Protein AF-A0A4V2PZP6-F1 (afdb_monomer_lite)

Structure (mmCIF, N/CA/C/O backbone):
data_AF-A0A4V2PZP6-F1
#
_entry.id   AF-A0A4V2PZP6-F1
#
loop_
_atom_site.group_PDB
_atom_site.id
_atom_site.type_symbol
_atom_site.label_atom_id
_atom_site.label_alt_id
_atom_site.label_comp_id
_atom_site.label_asym_id
_atom_site.label_entity_id
_atom_site.label_seq_id
_atom_site.pdbx_PDB_ins_code
_atom_site.Cartn_x
_atom_site.Cartn_y
_atom_site.Cartn_z
_atom_site.occupancy
_atom_site.B_iso_or_equiv
_atom_site.auth_seq_id
_atom_site.auth_comp_id
_atom_site.auth_asym_id
_atom_site.auth_atom_id
_atom_site.pdbx_PDB_model_num
ATOM 1 N N . MET A 1 1 ? 18.397 -14.544 -24.724 1.00 56.16 1 MET A N 1
ATOM 2 C CA . MET A 1 1 ? 17.73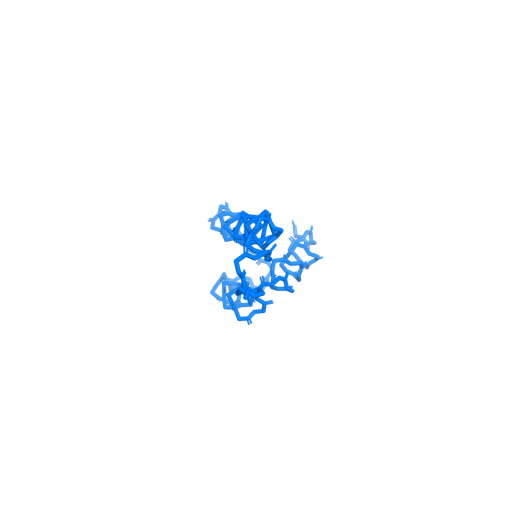6 -13.281 -24.333 1.00 56.16 1 MET A CA 1
ATOM 3 C C . MET A 1 1 ? 16.972 -13.548 -23.050 1.00 56.16 1 MET A C 1
ATOM 5 O O . MET A 1 1 ? 16.213 -14.509 -23.020 1.00 56.16 1 MET A O 1
ATOM 9 N N . ASN A 1 2 ? 17.220 -12.778 -21.990 1.00 82.00 2 ASN A N 1
ATOM 10 C CA . ASN A 1 2 ? 16.568 -12.993 -20.699 1.00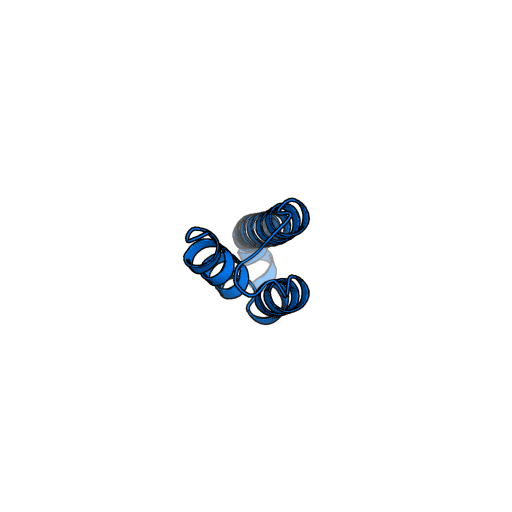 82.00 2 ASN A CA 1
ATOM 11 C C . ASN A 1 2 ? 15.331 -12.095 -20.613 1.00 82.00 2 ASN A C 1
ATOM 13 O O . ASN A 1 2 ? 15.441 -10.949 -20.193 1.00 82.00 2 ASN A O 1
ATOM 17 N N . MET A 1 3 ? 14.166 -12.641 -20.972 1.00 81.38 3 MET A N 1
ATOM 18 C CA . MET A 1 3 ? 12.875 -11.930 -21.035 1.00 81.38 3 MET A CA 1
ATOM 19 C C . MET A 1 3 ? 12.530 -11.132 -19.760 1.00 81.38 3 MET A C 1
ATOM 21 O O . MET A 1 3 ? 11.840 -10.123 -19.827 1.00 81.38 3 MET A O 1
ATOM 25 N N . LEU A 1 4 ? 13.036 -11.553 -18.595 1.00 82.69 4 LEU A N 1
ATOM 26 C CA . LEU A 1 4 ? 12.902 -10.823 -17.328 1.00 82.69 4 LEU A CA 1
ATOM 27 C C . LEU A 1 4 ? 13.551 -9.432 -17.357 1.00 82.69 4 LEU A C 1
ATOM 29 O O . LEU A 1 4 ? 12.960 -8.483 -16.852 1.00 82.69 4 LEU A O 1
ATOM 33 N N . PHE A 1 5 ? 14.744 -9.297 -17.945 1.00 87.19 5 PHE A N 1
ATOM 34 C CA . PHE A 1 5 ? 15.467 -8.021 -17.986 1.00 87.19 5 PHE A CA 1
ATOM 35 C C . PHE A 1 5 ? 14.800 -7.012 -18.924 1.00 87.19 5 PHE A C 1
ATOM 37 O O . PHE A 1 5 ? 14.837 -5.817 -18.643 1.00 87.19 5 PHE A O 1
ATOM 44 N N . ASP A 1 6 ? 14.119 -7.491 -19.966 1.00 89.44 6 ASP A N 1
ATOM 45 C CA . ASP A 1 6 ? 13.368 -6.650 -20.904 1.00 89.44 6 ASP A CA 1
ATOM 46 C C . ASP A 1 6 ? 12.098 -6.054 -20.260 1.00 89.44 6 ASP A C 1
ATOM 48 O O . ASP A 1 6 ? 11.622 -4.998 -20.673 1.00 89.44 6 ASP A O 1
ATOM 52 N N . LEU A 1 7 ? 11.571 -6.693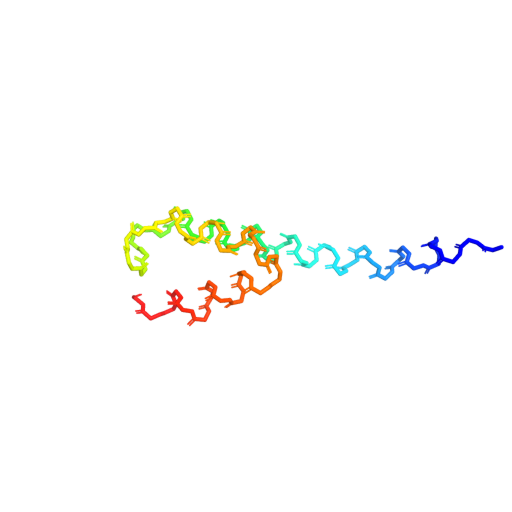 -19.206 1.00 88.62 7 LEU A N 1
ATOM 53 C CA . LEU A 1 7 ? 10.404 -6.232 -18.444 1.00 88.62 7 LEU A CA 1
ATOM 54 C C . LEU A 1 7 ? 10.763 -5.312 -17.263 1.00 88.62 7 LEU A C 1
ATOM 56 O O . LEU A 1 7 ? 9.892 -4.611 -16.748 1.00 88.62 7 LEU A O 1
ATOM 60 N N . LEU A 1 8 ? 12.025 -5.269 -16.822 1.00 89.88 8 LEU A N 1
ATOM 61 C CA . LEU A 1 8 ? 12.444 -4.411 -15.702 1.00 89.88 8 LEU A CA 1
ATOM 62 C C . LEU A 1 8 ? 12.076 -2.926 -15.886 1.00 89.88 8 LEU A C 1
ATOM 64 O O . LEU A 1 8 ? 11.548 -2.346 -14.935 1.00 89.88 8 LEU A O 1
ATOM 68 N N . PRO A 1 9 ? 12.267 -2.298 -17.067 1.00 92.00 9 PRO A N 1
ATOM 69 C CA . PRO A 1 9 ? 11.955 -0.881 -17.254 1.00 92.00 9 PRO A CA 1
ATOM 70 C C . PRO A 1 9 ? 10.473 -0.550 -17.058 1.00 92.00 9 PRO A C 1
ATOM 72 O O . PRO A 1 9 ? 10.156 0.564 -16.653 1.00 92.00 9 PRO A O 1
ATOM 75 N N . ILE A 1 10 ? 9.571 -1.505 -17.320 1.00 91.50 10 ILE A N 1
ATOM 76 C CA . ILE A 1 10 ? 8.126 -1.322 -17.136 1.00 91.50 10 ILE A CA 1
ATOM 77 C C . ILE A 1 10 ? 7.655 -1.752 -15.742 1.00 91.50 10 ILE A C 1
ATOM 79 O O . ILE A 1 10 ? 6.733 -1.154 -15.195 1.00 91.50 10 ILE A O 1
ATOM 83 N N . LEU A 1 11 ? 8.318 -2.728 -15.117 1.00 90.88 11 LEU A N 1
ATOM 84 C CA . LEU A 1 11 ? 8.003 -3.170 -13.757 1.00 90.88 11 LEU A CA 1
ATOM 85 C C . LEU A 1 11 ? 8.410 -2.142 -12.697 1.00 90.88 11 LEU A C 1
ATOM 87 O O . LEU A 1 11 ? 7.662 -1.929 -11.745 1.00 90.88 11 LEU A O 1
ATOM 91 N N . ILE A 1 12 ? 9.556 -1.475 -12.864 1.00 92.75 12 ILE A N 1
ATOM 92 C CA . ILE A 1 12 ? 10.045 -0.448 -11.929 1.00 92.75 12 ILE A CA 1
ATOM 93 C C . ILE A 1 12 ? 8.998 0.650 -11.653 1.00 92.75 12 ILE A C 1
ATOM 95 O O . ILE A 1 12 ? 8.687 0.866 -10.480 1.00 92.75 12 ILE A O 1
ATOM 99 N N . PRO A 1 13 ? 8.420 1.340 -12.659 1.00 92.38 13 PRO A N 1
ATOM 100 C CA . PRO A 1 13 ? 7.438 2.392 -12.406 1.00 92.38 13 PRO A CA 1
ATOM 101 C C . PRO A 1 13 ? 6.142 1.853 -11.791 1.00 92.38 13 PRO A C 1
ATOM 103 O O . PRO A 1 13 ? 5.572 2.505 -10.921 1.00 92.38 13 PRO A O 1
ATOM 106 N N . ILE A 1 14 ? 5.701 0.652 -12.178 1.00 92.06 14 ILE A N 1
ATOM 107 C CA . ILE A 1 14 ? 4.504 0.018 -11.603 1.00 92.06 14 ILE A CA 1
ATOM 108 C C . ILE A 1 14 ? 4.711 -0.248 -10.108 1.00 92.06 14 ILE A C 1
ATOM 110 O O . ILE A 1 14 ? 3.878 0.138 -9.289 1.00 92.06 14 ILE A O 1
ATOM 114 N N . ILE A 1 15 ? 5.849 -0.845 -9.743 1.00 91.38 15 ILE A N 1
ATOM 115 C CA . ILE A 1 15 ? 6.198 -1.131 -8.348 1.00 91.38 15 ILE A CA 1
ATOM 116 C C . ILE A 1 15 ? 6.363 0.173 -7.559 1.00 91.38 15 ILE A C 1
ATOM 118 O O . ILE A 1 15 ? 5.882 0.263 -6.434 1.00 91.38 15 ILE A O 1
ATOM 122 N N . MET A 1 16 ? 6.979 1.206 -8.141 1.00 93.75 16 MET A N 1
ATOM 123 C CA . MET A 1 16 ? 7.108 2.525 -7.508 1.00 93.75 16 MET A CA 1
ATOM 124 C C . MET A 1 16 ? 5.746 3.150 -7.186 1.00 93.75 16 MET A C 1
ATOM 126 O O . MET A 1 16 ? 5.542 3.616 -6.066 1.00 93.75 16 MET A O 1
ATOM 130 N N . ILE A 1 17 ? 4.800 3.130 -8.131 1.00 92.12 17 ILE A N 1
ATOM 131 C CA . ILE A 1 17 ? 3.439 3.648 -7.914 1.00 92.12 17 ILE A CA 1
ATOM 132 C C . ILE A 1 17 ? 2.724 2.824 -6.842 1.00 92.12 17 ILE A C 1
ATOM 134 O O . ILE A 1 17 ? 2.109 3.390 -5.939 1.00 92.12 17 ILE A O 1
ATOM 138 N N . GLN A 1 18 ? 2.833 1.497 -6.909 1.00 88.75 18 GLN A N 1
ATOM 139 C CA . GLN A 1 18 ? 2.208 0.599 -5.944 1.00 88.75 18 GLN A CA 1
ATOM 140 C C . GLN A 1 18 ? 2.734 0.830 -4.522 1.00 88.75 18 GLN A C 1
ATOM 142 O O . GLN A 1 18 ? 1.942 1.012 -3.597 1.00 88.75 18 GLN A O 1
ATOM 147 N N . LEU A 1 19 ? 4.056 0.875 -4.344 1.00 91.00 19 LEU A N 1
ATOM 148 C CA . LEU A 1 19 ? 4.679 1.146 -3.049 1.00 91.00 19 LEU A CA 1
ATOM 149 C C . LEU A 1 19 ? 4.345 2.555 -2.553 1.00 91.00 19 LEU A C 1
ATOM 151 O O . LEU A 1 19 ? 4.020 2.724 -1.380 1.00 91.00 19 LEU A O 1
ATOM 155 N N . GLY A 1 20 ? 4.361 3.556 -3.438 1.00 92.94 20 GLY A N 1
ATOM 156 C CA . GLY A 1 20 ? 3.978 4.927 -3.107 1.00 92.94 20 GLY A CA 1
ATOM 157 C C . GLY A 1 20 ? 2.542 5.021 -2.589 1.00 92.94 20 GLY A C 1
ATOM 158 O O . GLY A 1 20 ? 2.307 5.614 -1.538 1.00 92.94 20 GLY A O 1
ATOM 159 N N . LEU A 1 21 ? 1.592 4.373 -3.270 1.00 90.31 21 LEU A N 1
ATOM 160 C CA . LEU A 1 21 ? 0.186 4.330 -2.862 1.00 90.31 21 LEU A CA 1
ATOM 161 C C . LEU A 1 21 ? 0.007 3.622 -1.513 1.00 90.31 21 LEU A C 1
ATOM 163 O O . LEU A 1 21 ? -0.743 4.092 -0.657 1.00 90.31 21 LEU A O 1
ATOM 167 N N . GLN A 1 22 ? 0.716 2.512 -1.305 1.00 88.50 22 GLN A N 1
ATOM 168 C CA . GLN A 1 22 ? 0.639 1.739 -0.071 1.00 88.50 22 GLN A CA 1
ATOM 169 C C . GLN A 1 22 ? 1.217 2.510 1.124 1.00 88.50 22 GLN A C 1
ATOM 171 O O . GLN A 1 22 ? 0.576 2.590 2.172 1.00 88.50 22 GLN A O 1
ATOM 176 N N . ILE A 1 23 ? 2.381 3.144 0.958 1.00 92.25 23 ILE A N 1
ATOM 177 C CA . ILE A 1 23 ? 2.986 4.007 1.982 1.00 92.25 23 ILE A CA 1
ATOM 178 C C . ILE A 1 23 ? 2.071 5.195 2.280 1.00 92.25 23 ILE A C 1
ATOM 180 O O . ILE A 1 23 ? 1.845 5.513 3.446 1.00 92.25 23 ILE A O 1
ATOM 184 N N . PHE A 1 24 ? 1.510 5.828 1.249 1.00 90.94 24 PHE A N 1
ATOM 185 C CA . PHE A 1 24 ? 0.595 6.952 1.413 1.00 90.94 24 PHE A CA 1
ATOM 186 C C . PHE A 1 24 ? -0.665 6.558 2.197 1.00 90.94 24 PHE A C 1
ATOM 188 O O . PHE A 1 24 ? -1.060 7.279 3.112 1.00 90.94 24 PHE A O 1
ATOM 195 N N . ALA A 1 25 ? -1.249 5.388 1.919 1.00 88.00 25 ALA A N 1
ATOM 196 C CA . ALA A 1 25 ? -2.393 4.864 2.666 1.00 88.00 25 ALA A CA 1
ATOM 197 C C . ALA A 1 25 ? -2.063 4.621 4.149 1.00 88.00 25 ALA A C 1
ATOM 199 O O . ALA A 1 25 ? -2.822 5.042 5.021 1.00 88.00 25 ALA A O 1
ATOM 200 N N . ILE A 1 26 ? -0.909 4.012 4.450 1.00 88.44 26 ILE A N 1
ATOM 201 C CA . ILE A 1 26 ? -0.458 3.774 5.833 1.00 88.44 26 ILE A CA 1
ATOM 202 C C . ILE A 1 26 ? -0.184 5.099 6.554 1.00 88.44 26 ILE A C 1
ATOM 204 O O . ILE A 1 26 ? -0.629 5.298 7.683 1.00 88.44 26 ILE A O 1
ATOM 208 N N . TYR A 1 27 ? 0.512 6.029 5.902 1.00 90.06 27 TYR A N 1
ATOM 209 C CA . TYR A 1 27 ? 0.794 7.349 6.462 1.00 90.06 27 TYR A CA 1
ATOM 210 C C . TYR A 1 27 ? -0.496 8.124 6.760 1.00 90.06 27 TYR A C 1
ATOM 212 O O . TYR A 1 27 ? -0.645 8.706 7.837 1.00 90.06 27 TYR A O 1
ATOM 220 N N . HIS A 1 28 ? -1.456 8.091 5.833 1.00 86.00 28 HIS A N 1
ATOM 221 C CA . HIS A 1 28 ? -2.773 8.692 6.018 1.00 86.00 28 HIS A CA 1
ATOM 222 C C . HIS A 1 28 ? -3.529 8.040 7.188 1.00 86.00 28 HIS A C 1
ATOM 224 O O . HIS A 1 28 ? -4.102 8.752 8.010 1.00 86.00 28 HIS A O 1
ATOM 230 N N . LEU A 1 29 ? -3.475 6.708 7.314 1.00 85.94 29 LEU A N 1
ATOM 231 C CA . LEU A 1 29 ? -4.070 5.951 8.423 1.00 85.94 29 LEU A CA 1
ATOM 232 C C . LEU A 1 29 ? -3.471 6.334 9.784 1.00 85.94 29 LEU A C 1
ATOM 234 O O . LEU A 1 29 ? -4.208 6.493 10.755 1.00 85.94 29 LEU A O 1
ATOM 238 N N . MET A 1 30 ? -2.153 6.525 9.862 1.00 84.38 30 MET A N 1
ATOM 239 C CA . MET A 1 30 ? -1.474 6.915 11.103 1.00 84.38 30 MET A CA 1
ATOM 240 C C . MET A 1 30 ? -1.812 8.343 11.552 1.00 84.38 30 MET A C 1
ATOM 242 O O . MET A 1 30 ? -1.836 8.604 12.753 1.00 84.38 30 MET A O 1
ATOM 246 N N . ARG A 1 31 ? -2.071 9.268 10.616 1.00 83.75 31 ARG A N 1
ATOM 247 C CA . ARG A 1 31 ? -2.397 10.673 10.932 1.00 83.75 31 ARG A CA 1
ATOM 248 C C . ARG A 1 31 ? -3.842 10.908 11.352 1.00 83.75 31 ARG A C 1
ATOM 250 O O . ARG A 1 31 ? -4.115 11.952 11.938 1.00 83.75 31 ARG A O 1
ATOM 257 N N . ARG A 1 32 ? -4.766 9.993 11.058 1.00 77.38 32 ARG A N 1
ATOM 258 C CA . ARG A 1 32 ? -6.158 10.126 11.503 1.00 77.38 32 ARG A CA 1
ATOM 259 C C . ARG A 1 32 ? -6.276 9.759 12.979 1.00 77.38 32 ARG A C 1
ATOM 261 O O . ARG A 1 32 ? -5.810 8.698 13.393 1.00 77.38 32 ARG A O 1
ATOM 268 N N . GLU A 1 33 ? -6.905 10.622 13.775 1.00 66.69 33 GLU A N 1
ATOM 269 C CA . GLU A 1 33 ? -7.178 10.351 15.193 1.00 66.69 33 GLU A CA 1
ATOM 270 C C . GLU A 1 33 ? -8.228 9.251 15.350 1.00 66.69 33 GLU A C 1
ATOM 272 O O . GLU A 1 33 ? -7.970 8.290 16.071 1.00 66.69 33 GLU A O 1
ATOM 277 N N . ALA A 1 34 ? -9.309 9.318 14.569 1.00 65.31 34 ALA A N 1
ATOM 278 C CA . ALA A 1 34 ? -10.334 8.288 14.464 1.00 65.31 34 ALA A CA 1
ATOM 279 C C . ALA A 1 34 ? -10.442 7.787 13.017 1.00 65.31 34 ALA A C 1
ATOM 281 O O . ALA A 1 34 ? -10.419 8.562 12.060 1.00 65.31 34 ALA A O 1
ATOM 282 N N . VAL A 1 35 ? -10.556 6.472 12.858 1.00 71.38 35 VAL A N 1
ATOM 283 C CA . VAL A 1 35 ? -10.889 5.825 11.582 1.00 71.38 35 VAL A CA 1
ATOM 284 C C . VAL A 1 35 ? -12.200 5.081 11.729 1.00 71.38 35 VAL A C 1
ATOM 286 O O . VAL A 1 35 ? -12.594 4.754 12.848 1.00 71.38 35 VAL A O 1
ATOM 289 N N . ARG A 1 36 ? -12.882 4.780 10.619 1.00 67.50 36 ARG A N 1
ATOM 290 C CA . ARG A 1 36 ? -14.086 3.945 10.677 1.00 67.50 36 ARG A CA 1
ATOM 291 C C . ARG A 1 36 ? -13.795 2.657 11.443 1.00 67.50 36 ARG A C 1
ATOM 293 O O . ARG A 1 36 ? -12.778 2.002 11.204 1.00 67.50 36 ARG A O 1
ATOM 300 N N . PHE A 1 37 ? -14.707 2.338 12.357 1.00 66.00 37 PHE A N 1
ATOM 301 C CA . PHE A 1 37 ? -14.620 1.260 13.339 1.00 66.00 37 PHE A CA 1
ATOM 302 C C . PHE A 1 37 ? -13.619 1.464 14.487 1.00 66.00 37 PHE A C 1
ATOM 304 O O . PHE A 1 37 ? -13.552 0.575 15.312 1.00 66.00 37 PHE A O 1
ATOM 311 N N . ASP A 1 38 ? -12.861 2.562 14.594 1.00 67.38 38 ASP A N 1
ATOM 312 C CA . ASP A 1 38 ? -11.844 2.835 15.647 1.00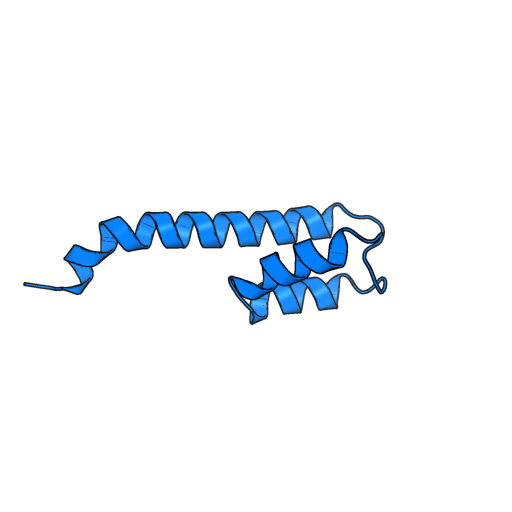 67.38 38 ASP A CA 1
ATOM 313 C C . ASP A 1 38 ? -10.684 1.810 15.742 1.00 67.38 38 ASP A C 1
ATOM 315 O O . ASP A 1 38 ? -9.751 1.925 16.532 1.00 67.38 38 ASP A O 1
ATOM 319 N N . HIS A 1 39 ? -10.665 0.809 14.862 1.00 81.25 39 HIS A N 1
ATOM 320 C CA . HIS A 1 39 ? -9.652 -0.242 14.845 1.00 81.25 39 HIS A CA 1
ATOM 321 C C . HIS A 1 39 ? -8.601 0.029 13.759 1.00 81.25 39 HIS A C 1
ATOM 323 O O . HIS A 1 39 ? -8.592 -0.615 12.707 1.00 81.25 39 HIS A O 1
ATOM 329 N N . LYS A 1 40 ? -7.666 0.957 14.014 1.00 81.62 40 LYS A N 1
ATOM 330 C CA . LYS A 1 40 ? -6.557 1.284 13.080 1.00 81.62 40 LYS A CA 1
ATOM 331 C C . LYS A 1 40 ? -5.762 0.052 12.629 1.00 81.62 40 LYS A C 1
ATOM 333 O O . LYS A 1 40 ? -5.339 -0.030 11.480 1.00 81.62 40 LYS A O 1
ATOM 338 N N . TRP A 1 41 ? -5.615 -0.936 13.510 1.00 85.19 41 TRP A N 1
ATOM 339 C CA . TRP A 1 41 ? -4.916 -2.191 13.224 1.00 85.19 41 TRP A CA 1
ATOM 340 C C . TRP A 1 41 ? -5.577 -3.024 12.120 1.00 85.19 41 TRP A C 1
ATOM 342 O O . TRP A 1 41 ? -4.872 -3.623 11.313 1.00 85.19 41 TRP A O 1
ATOM 352 N N . ILE A 1 42 ? -6.912 -3.027 12.036 1.00 87.38 42 ILE A N 1
ATOM 353 C CA . ILE A 1 42 ? -7.642 -3.774 11.000 1.00 87.38 42 ILE A CA 1
ATOM 354 C C . ILE A 1 42 ? -7.347 -3.173 9.625 1.00 87.38 42 ILE A C 1
ATOM 356 O O . ILE A 1 42 ? -7.014 -3.896 8.688 1.00 87.38 42 ILE A O 1
ATOM 360 N N . TRP A 1 43 ? -7.383 -1.844 9.518 1.00 87.25 43 TRP A N 1
ATOM 361 C CA . TRP A 1 43 ? -7.052 -1.142 8.279 1.00 87.25 43 TRP A CA 1
ATOM 362 C C . TRP A 1 43 ? -5.604 -1.366 7.848 1.00 87.25 43 TRP A C 1
ATOM 364 O O . TRP A 1 43 ? -5.352 -1.574 6.664 1.00 87.25 43 TRP A O 1
ATOM 374 N N . LEU A 1 44 ? -4.661 -1.404 8.793 1.00 88.38 44 LEU A N 1
ATOM 375 C CA . LEU A 1 44 ? -3.263 -1.714 8.493 1.00 88.38 44 LEU A CA 1
ATOM 376 C C . LEU A 1 44 ? -3.113 -3.120 7.890 1.00 88.38 44 LEU A C 1
ATOM 378 O O . LEU A 1 44 ? -2.436 -3.284 6.875 1.00 88.38 44 LEU A O 1
ATOM 382 N N . ILE A 1 45 ? -3.786 -4.120 8.471 1.00 89.06 45 ILE A N 1
ATOM 383 C CA . ILE A 1 45 ? -3.788 -5.495 7.952 1.00 89.06 45 ILE A CA 1
ATOM 384 C C . ILE A 1 45 ? -4.392 -5.536 6.547 1.00 89.06 45 ILE A C 1
ATOM 386 O O . ILE A 1 45 ? -3.812 -6.161 5.667 1.00 89.06 45 ILE A O 1
ATOM 390 N N . ILE A 1 46 ? -5.507 -4.843 6.307 1.00 88.25 46 ILE A N 1
ATOM 391 C CA . ILE A 1 46 ? -6.155 -4.772 4.987 1.00 88.25 46 ILE A CA 1
ATOM 392 C C . ILE A 1 46 ? -5.210 -4.160 3.945 1.00 88.25 46 ILE A C 1
ATOM 394 O O . ILE A 1 46 ? -5.042 -4.724 2.863 1.00 88.25 46 ILE A O 1
ATOM 398 N N . ILE A 1 47 ? -4.553 -3.043 4.274 1.00 88.31 47 ILE A N 1
ATOM 399 C CA . ILE A 1 47 ? -3.612 -2.360 3.375 1.00 88.31 47 ILE A CA 1
ATOM 400 C C . ILE A 1 47 ? -2.428 -3.270 3.015 1.00 88.31 47 ILE A C 1
ATOM 402 O O . ILE A 1 47 ? -1.986 -3.280 1.868 1.00 88.31 47 ILE A O 1
ATOM 406 N N . ILE A 1 48 ? -1.924 -4.058 3.969 1.00 86.88 48 ILE A N 1
ATOM 407 C CA . ILE A 1 48 ? -0.786 -4.962 3.751 1.00 86.88 48 ILE A CA 1
ATOM 408 C C . ILE A 1 48 ? -1.212 -6.244 3.018 1.00 86.88 48 ILE A C 1
ATOM 410 O O . ILE A 1 48 ? -0.554 -6.643 2.061 1.00 86.88 48 ILE A O 1
ATOM 414 N N . ALA A 1 49 ? -2.314 -6.877 3.428 1.00 87.62 49 ALA A N 1
ATOM 415 C CA . ALA A 1 49 ? -2.761 -8.169 2.908 1.00 87.62 49 ALA A CA 1
ATOM 416 C C . ALA A 1 49 ? -3.292 -8.085 1.471 1.00 87.62 49 ALA A C 1
ATOM 418 O O . ALA A 1 49 ? -3.124 -9.020 0.692 1.00 87.62 49 ALA A O 1
ATOM 419 N N . LEU A 1 50 ? -3.923 -6.966 1.109 1.00 88.62 50 LEU A N 1
ATOM 420 C CA . LEU A 1 50 ? -4.568 -6.801 -0.193 1.00 88.62 50 LEU A CA 1
ATOM 421 C C . LEU A 1 50 ? -3.724 -6.014 -1.208 1.00 88.62 50 LEU A C 1
ATOM 423 O O . LEU A 1 50 ? -4.186 -5.784 -2.323 1.00 88.62 50 LEU A O 1
ATOM 427 N N . THR A 1 51 ? -2.483 -5.647 -0.869 1.00 84.25 51 THR A N 1
ATOM 428 C CA . THR A 1 51 ? -1.487 -4.982 -1.739 1.00 84.25 51 THR A CA 1
ATOM 429 C C . THR A 1 51 ? -1.999 -3.737 -2.475 1.00 84.25 51 THR A C 1
ATOM 431 O O . THR A 1 51 ? -1.923 -2.653 -1.920 1.00 84.25 51 THR A O 1
ATOM 434 N N . ILE A 1 52 ? -2.509 -3.860 -3.708 1.00 81.81 52 ILE A N 1
ATOM 435 C CA . ILE A 1 52 ? -3.128 -2.766 -4.480 1.00 81.81 52 ILE A CA 1
ATOM 436 C C . ILE A 1 52 ? -4.575 -2.534 -4.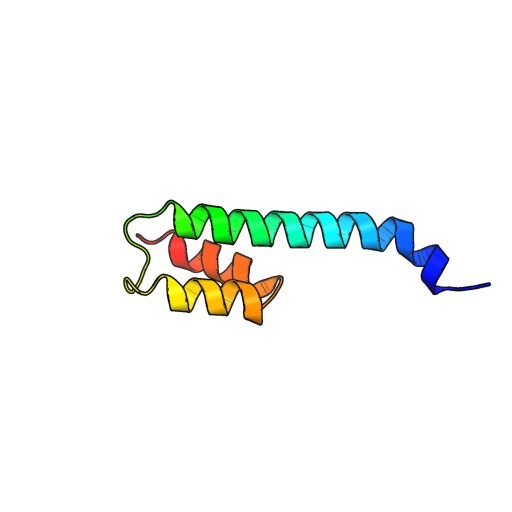038 1.00 81.81 52 ILE A C 1
ATOM 438 O O . ILE A 1 52 ? -5.008 -1.394 -3.885 1.00 81.81 52 ILE A O 1
ATOM 442 N N . LEU A 1 53 ? -5.331 -3.610 -3.806 1.00 86.88 53 LEU A N 1
ATOM 443 C CA . LEU A 1 53 ? -6.733 -3.520 -3.399 1.00 86.88 53 LEU A CA 1
ATOM 444 C C . LEU A 1 53 ? -6.869 -2.957 -1.981 1.00 86.88 53 LEU A C 1
ATOM 446 O O . LEU A 1 53 ? -7.851 -2.290 -1.684 1.00 86.88 53 LEU A O 1
ATOM 450 N N . GLY A 1 54 ? -5.872 -3.171 -1.120 1.00 86.12 54 GLY A N 1
ATOM 451 C CA . GLY A 1 54 ? -5.876 -2.704 0.269 1.00 86.12 54 GLY A CA 1
ATOM 452 C C . GLY A 1 54 ? -5.976 -1.181 0.400 1.00 86.12 54 GLY A C 1
ATOM 453 O O . GLY A 1 54 ? -6.928 -0.701 1.011 1.00 86.12 54 GLY A O 1
ATOM 454 N N . PRO A 1 55 ? -5.052 -0.411 -0.202 1.00 85.25 55 PRO A N 1
ATOM 455 C CA . PRO A 1 55 ? -5.132 1.041 -0.303 1.00 85.25 55 PRO A CA 1
ATOM 456 C C . PRO A 1 55 ? -6.422 1.529 -0.959 1.00 85.25 55 PRO A C 1
ATOM 458 O O . PRO A 1 55 ? -7.010 2.487 -0.474 1.00 85.25 55 PRO A O 1
ATOM 461 N N . ILE A 1 56 ? -6.888 0.870 -2.027 1.00 86.25 56 ILE A N 1
ATOM 462 C CA . ILE A 1 56 ? -8.125 1.258 -2.722 1.00 86.25 56 ILE A CA 1
ATOM 463 C C . ILE A 1 56 ? -9.327 1.128 -1.784 1.00 86.25 56 ILE A C 1
ATOM 465 O O . ILE A 1 56 ? -10.086 2.077 -1.635 1.00 86.25 56 ILE A O 1
ATOM 469 N N . ILE A 1 57 ? -9.469 -0.016 -1.111 1.00 85.62 57 ILE A N 1
ATOM 470 C CA . ILE A 1 57 ? -10.518 -0.261 -0.115 1.00 85.62 57 ILE A CA 1
ATOM 471 C C . ILE A 1 57 ? -10.377 0.736 1.041 1.00 85.62 57 ILE A C 1
ATOM 473 O O . ILE A 1 57 ? -11.359 1.340 1.456 1.00 85.62 57 ILE A O 1
ATOM 477 N N . TYR A 1 58 ? -9.161 0.982 1.530 1.00 84.81 58 TYR A N 1
ATOM 478 C CA . TYR A 1 58 ? -8.935 1.995 2.556 1.00 84.81 58 TYR A CA 1
ATOM 479 C C . TYR A 1 58 ? -9.425 3.380 2.121 1.00 84.81 58 TYR A C 1
ATOM 481 O O . TYR A 1 58 ? -10.172 4.006 2.864 1.00 84.81 58 TYR A O 1
ATOM 489 N N . PHE A 1 59 ? -9.075 3.863 0.929 1.00 82.94 59 PHE A N 1
ATOM 490 C CA . PHE A 1 59 ? -9.547 5.169 0.465 1.00 82.94 59 PHE A CA 1
ATOM 491 C C . PHE A 1 59 ? -11.061 5.198 0.257 1.00 82.94 59 PHE A C 1
ATOM 493 O O . PHE A 1 59 ? -11.704 6.108 0.767 1.00 82.94 59 PHE A O 1
ATOM 500 N N . LEU A 1 60 ? -11.633 4.172 -0.379 1.00 84.31 60 LEU A N 1
ATOM 501 C CA . LEU A 1 60 ? -13.067 4.107 -0.674 1.00 84.31 60 LEU A CA 1
ATOM 502 C C . LEU A 1 60 ? -13.934 4.129 0.594 1.00 84.31 60 LEU A C 1
ATOM 504 O O . LEU A 1 60 ? -14.993 4.742 0.619 1.00 84.31 60 LEU A O 1
ATOM 508 N N . PHE A 1 61 ? -13.491 3.443 1.650 1.00 80.06 61 PHE A N 1
ATOM 509 C CA . PHE A 1 61 ? -14.271 3.283 2.875 1.00 80.06 61 PHE A CA 1
ATOM 510 C C . PHE A 1 61 ? -13.840 4.214 4.019 1.00 80.06 61 PHE A C 1
ATOM 512 O O . PHE A 1 61 ? -14.609 4.364 4.969 1.00 80.06 61 PHE A O 1
ATOM 519 N N . SER A 1 62 ? -12.649 4.828 3.972 1.00 70.44 62 SER A N 1
ATOM 520 C CA . SER A 1 62 ? -12.186 5.782 5.001 1.00 70.44 62 SER A CA 1
ATOM 521 C C . SER A 1 62 ? -12.673 7.219 4.792 1.00 70.44 62 SER A C 1
ATOM 523 O O . SER A 1 62 ? -12.577 8.011 5.728 1.00 70.44 62 SER A O 1
ATOM 525 N N . GLU A 1 63 ? -13.198 7.561 3.610 1.00 63.88 63 GLU A N 1
ATOM 526 C CA . GLU A 1 63 ? -13.680 8.913 3.277 1.00 63.88 63 GLU A CA 1
ATOM 527 C C . GLU A 1 63 ? -15.016 9.269 3.962 1.00 63.88 63 GLU A C 1
ATOM 529 O O . GLU A 1 63 ? -15.316 10.441 4.157 1.00 63.88 63 GLU A O 1
ATOM 534 N N . GLU A 1 64 ? -15.786 8.278 4.424 1.00 52.84 64 GLU A N 1
ATOM 535 C CA . GLU A 1 64 ? -17.091 8.475 5.082 1.00 52.84 64 GLU A CA 1
ATOM 536 C C . GLU A 1 64 ? -17.012 8.661 6.619 1.00 52.84 64 GLU A C 1
ATOM 538 O O . GLU A 1 64 ? -17.829 8.099 7.356 1.00 52.84 64 GLU A O 1
ATOM 543 N N . ALA A 1 65 ? -16.028 9.407 7.129 1.00 46.88 65 ALA A N 1
ATOM 544 C CA . ALA A 1 65 ? -15.956 9.797 8.545 1.00 46.88 65 ALA A CA 1
ATOM 545 C C . ALA A 1 65 ? -15.638 11.282 8.709 1.00 46.88 65 ALA A C 1
ATOM 547 O O . ALA A 1 65 ? -14.604 11.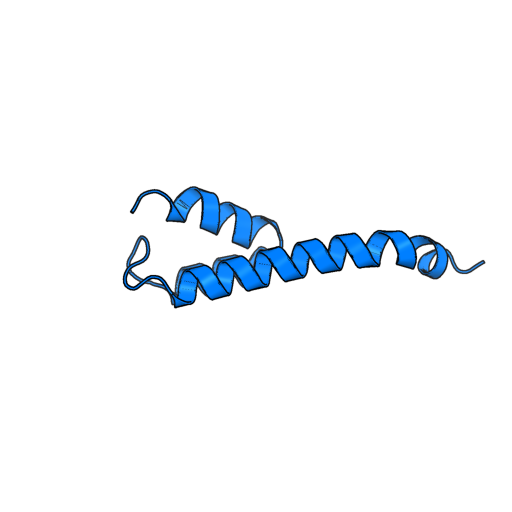715 8.145 1.00 46.88 65 ALA A O 1
#

InterPro domains:
  IPR027379 Cardiolipin synthase N-terminal [PF13396] (21-62)

Radius of gyration: 15.02 Å; chains: 1; bounding box: 35×24×40 Å

pLDDT: mean 83.25, std 10.17, range [46.88, 93.75]

Organism: NCBI:txid680378

Foldseek 3Di:
DPVVVVCVVVVVVVVVVLVVLLVVLLVVLVPDPAFVVSCSVVLNCQSVVVRNVSSVCSVVRRVPD

Secondary structure (DSSP, 8-state):
--HHHHHHHHHHHHHHHHHHHHHHHHHHHHH-SS-TTS-HHHHHHHHHHTTTHHHHHHHHHHS--

Sequence (65 aa):
MNMLFDLLPILIPIIMIQLGLQIFAIYHLMRREAVRFDHKWIWLIIIIALTILGPIIYFLFSEEA